Protein AF-A0A972XCY0-F1 (afdb_monomer)

Structure (mmCIF, N/CA/C/O backbone):
data_AF-A0A972XCY0-F1
#
_entry.id   AF-A0A972XCY0-F1
#
loop_
_atom_site.group_PDB
_atom_site.id
_atom_site.type_symbol
_atom_site.label_atom_id
_atom_site.labe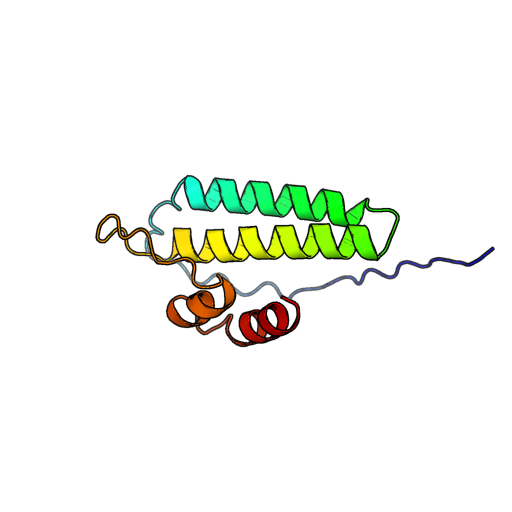l_alt_id
_atom_site.label_comp_id
_atom_site.label_asym_id
_atom_site.label_entity_id
_atom_site.label_seq_id
_atom_site.pdbx_PDB_ins_code
_atom_site.Cartn_x
_atom_site.Cartn_y
_atom_site.Cartn_z
_atom_site.occupancy
_atom_site.B_iso_or_equiv
_atom_site.auth_seq_id
_atom_site.auth_comp_id
_atom_site.auth_asym_id
_atom_site.auth_atom_id
_atom_site.pdbx_PDB_model_num
ATOM 1 N N . MET A 1 1 ? 18.648 -8.225 -31.718 1.00 44.84 1 MET A N 1
ATOM 2 C CA . MET A 1 1 ? 17.794 -7.045 -31.476 1.00 44.84 1 MET A CA 1
ATOM 3 C C . MET A 1 1 ? 16.447 -7.553 -31.000 1.00 44.84 1 MET A C 1
ATOM 5 O O . MET A 1 1 ? 15.656 -8.013 -31.808 1.00 44.84 1 MET A O 1
ATOM 9 N N . ILE A 1 2 ? 16.270 -7.629 -29.683 1.00 47.31 2 ILE A N 1
ATOM 10 C CA . ILE A 1 2 ? 15.118 -8.276 -29.050 1.00 47.31 2 ILE A CA 1
ATOM 11 C C . ILE A 1 2 ? 14.055 -7.196 -28.855 1.00 47.31 2 ILE A C 1
ATOM 13 O O . ILE A 1 2 ? 14.251 -6.253 -28.093 1.00 47.31 2 ILE A O 1
ATOM 17 N N . THR A 1 3 ? 12.965 -7.306 -29.602 1.00 55.72 3 THR A N 1
ATOM 18 C CA . THR A 1 3 ? 11.770 -6.467 -29.504 1.00 55.72 3 THR A CA 1
ATOM 19 C C . THR A 1 3 ? 11.134 -6.613 -28.123 1.00 55.72 3 THR A C 1
ATOM 21 O O . THR A 1 3 ? 10.386 -7.556 -27.874 1.00 55.72 3 THR A O 1
ATOM 24 N N . LEU A 1 4 ? 11.406 -5.671 -27.218 1.00 56.69 4 LEU A N 1
ATOM 25 C CA . LEU A 1 4 ? 10.605 -5.469 -26.011 1.00 56.69 4 LEU A CA 1
ATOM 26 C C . LEU A 1 4 ? 9.379 -4.632 -26.378 1.00 56.69 4 LEU A C 1
ATOM 28 O O . LEU A 1 4 ? 9.290 -3.439 -26.094 1.00 56.69 4 LEU A O 1
ATOM 32 N N . THR A 1 5 ? 8.415 -5.293 -27.012 1.00 55.00 5 THR A N 1
ATOM 33 C CA . THR A 1 5 ? 7.014 -4.873 -27.004 1.00 55.00 5 THR A CA 1
ATOM 34 C C . THR A 1 5 ? 6.535 -4.995 -25.560 1.00 55.00 5 THR A C 1
ATOM 36 O O . THR A 1 5 ? 6.001 -6.022 -25.149 1.00 55.00 5 THR A O 1
ATOM 39 N N . SER A 1 6 ? 6.810 -3.977 -24.743 1.00 50.72 6 SER A N 1
ATOM 40 C CA . SER A 1 6 ? 6.291 -3.902 -23.381 1.00 50.72 6 SER A CA 1
ATOM 41 C C . SER A 1 6 ? 4.815 -3.527 -23.454 1.00 50.72 6 SER A C 1
ATOM 43 O O . SER A 1 6 ? 4.425 -2.378 -23.263 1.00 50.72 6 SER A O 1
ATOM 45 N N . THR A 1 7 ? 4.004 -4.537 -23.760 1.00 57.81 7 THR A N 1
ATOM 46 C CA . THR A 1 7 ? 2.563 -4.602 -23.541 1.00 57.81 7 THR A CA 1
ATOM 47 C C . THR A 1 7 ? 2.295 -4.435 -22.047 1.00 57.81 7 THR A C 1
ATOM 49 O O . THR A 1 7 ? 2.136 -5.403 -21.313 1.00 57.81 7 THR A O 1
ATOM 52 N N . VAL A 1 8 ? 2.269 -3.195 -21.572 1.00 60.97 8 VAL A N 1
ATOM 53 C CA . VAL A 1 8 ? 1.537 -2.853 -20.350 1.00 60.97 8 VAL A CA 1
ATOM 54 C C . VAL A 1 8 ? 0.219 -2.288 -20.850 1.00 60.97 8 VAL A C 1
ATOM 56 O O . VAL A 1 8 ? 0.060 -1.096 -21.076 1.00 60.97 8 VAL A O 1
ATOM 59 N N . ALA A 1 9 ? -0.639 -3.179 -21.340 1.00 49.12 9 ALA A N 1
ATOM 60 C CA . ALA A 1 9 ? -1.773 -3.601 -20.534 1.00 49.12 9 ALA A CA 1
ATOM 61 C C . ALA A 1 9 ? -2.522 -2.364 -20.035 1.00 49.12 9 ALA A C 1
ATOM 63 O O . ALA A 1 9 ? -2.413 -1.942 -18.887 1.00 49.12 9 ALA A O 1
ATOM 64 N N . THR A 1 10 ? -3.263 -1.781 -20.973 1.00 48.31 10 THR A N 1
ATOM 65 C CA . THR A 1 10 ? -4.561 -1.156 -20.772 1.00 48.31 10 THR A CA 1
ATOM 66 C C . THR A 1 10 ? -5.326 -1.892 -19.676 1.00 48.31 10 THR A C 1
ATOM 68 O O . THR A 1 10 ? -6.112 -2.800 -19.940 1.00 48.31 10 THR A O 1
ATOM 71 N N . VAL A 1 11 ? -5.105 -1.511 -18.422 1.00 57.00 11 VAL A N 1
ATOM 72 C CA . VAL A 1 11 ? -6.039 -1.846 -17.359 1.00 57.00 11 VAL A CA 1
ATOM 73 C C . VAL A 1 11 ? -7.207 -0.891 -17.547 1.00 57.00 11 VAL A C 1
ATOM 75 O O . VAL A 1 11 ? -7.253 0.205 -16.992 1.00 57.00 11 VAL A O 1
ATOM 78 N N . CYS A 1 12 ? -8.147 -1.304 -18.394 1.00 43.19 12 CYS A N 1
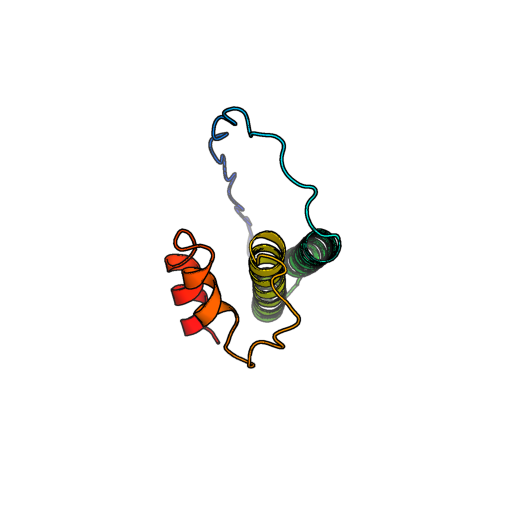ATOM 79 C CA . CYS A 1 12 ? -9.481 -0.734 -18.435 1.00 43.19 12 CYS A CA 1
ATOM 80 C C . CYS A 1 12 ? -10.201 -1.191 -17.158 1.00 43.19 12 CYS A C 1
ATOM 82 O O . CYS A 1 12 ? -11.006 -2.117 -17.174 1.00 43.19 12 CYS A O 1
ATOM 84 N N . LEU A 1 13 ? -9.833 -0.603 -16.017 1.00 49.59 13 LEU A N 1
ATOM 85 C CA . LEU A 1 13 ? -10.527 -0.825 -14.754 1.00 49.59 13 LEU A CA 1
ATOM 86 C C . LEU A 1 13 ? -11.927 -0.205 -14.888 1.00 49.59 13 LEU A C 1
ATOM 88 O O . LEU A 1 13 ? -12.028 0.995 -15.166 1.00 49.59 13 LEU A O 1
ATOM 92 N N . PRO A 1 14 ? -13.011 -0.982 -14.717 1.00 37.69 14 PRO A N 1
ATOM 93 C CA . PRO A 1 14 ? -14.358 -0.438 -14.739 1.00 37.69 14 PRO A CA 1
ATOM 94 C C . PRO A 1 14 ? -14.488 0.612 -13.633 1.00 37.69 14 PRO A C 1
ATOM 96 O O . PRO A 1 14 ? -14.141 0.374 -12.474 1.00 37.69 14 PRO A O 1
ATOM 99 N N . ARG A 1 15 ? -14.966 1.803 -14.007 1.00 54.22 15 ARG A N 1
ATOM 100 C CA . ARG A 1 15 ? -15.259 2.902 -13.085 1.00 54.22 15 ARG A CA 1
ATOM 101 C C . ARG A 1 15 ? -16.345 2.434 -12.112 1.00 54.22 15 ARG A C 1
ATOM 103 O O . ARG A 1 15 ? -17.527 2.515 -12.427 1.00 54.22 15 ARG A O 1
ATOM 110 N N . ALA A 1 16 ? -15.945 1.951 -10.937 1.00 43.44 16 ALA A N 1
ATOM 111 C CA . ALA A 1 16 ? -16.877 1.656 -9.860 1.00 43.44 16 ALA A CA 1
ATOM 112 C C . ALA A 1 16 ? -17.658 2.936 -9.518 1.00 43.44 16 ALA A C 1
ATOM 114 O O . ALA A 1 16 ? -17.068 3.990 -9.255 1.00 43.44 16 ALA A O 1
ATOM 115 N N . ALA A 1 17 ? -18.985 2.843 -9.592 1.00 42.09 17 ALA A N 1
ATOM 116 C CA . ALA A 1 17 ? -19.906 3.923 -9.287 1.00 42.09 17 ALA A CA 1
ATOM 117 C C . ALA A 1 17 ? -19.665 4.423 -7.856 1.00 42.09 17 ALA A C 1
ATOM 119 O O . ALA A 1 17 ? -19.762 3.672 -6.887 1.00 42.09 17 ALA A O 1
ATOM 120 N N . SER A 1 18 ? -19.321 5.702 -7.722 1.00 52.12 18 SER A N 1
ATOM 121 C CA . SER A 1 18 ? -19.168 6.357 -6.429 1.00 52.12 18 SER A CA 1
ATOM 122 C C . SER A 1 18 ? -20.547 6.725 -5.885 1.00 52.12 18 SER A C 1
ATOM 124 O O . SER A 1 18 ? -21.031 7.833 -6.117 1.00 52.12 18 SER A O 1
ATOM 126 N N . THR A 1 19 ? -21.200 5.800 -5.187 1.00 51.47 19 THR A N 1
ATOM 127 C CA . THR A 1 19 ? -22.405 6.107 -4.408 1.00 51.47 19 THR A CA 1
ATOM 128 C C . THR A 1 19 ? -22.017 7.007 -3.230 1.00 51.47 19 THR A C 1
ATOM 130 O O . THR A 1 19 ? -20.974 6.808 -2.603 1.00 51.47 19 THR A O 1
ATOM 133 N N . GLY A 1 20 ? -22.818 8.051 -2.996 1.00 48.75 20 GLY A N 1
ATOM 134 C CA . GLY A 1 20 ? -22.514 9.192 -2.129 1.00 48.75 20 GLY A CA 1
ATOM 135 C C . GLY A 1 20 ? -21.945 8.818 -0.760 1.00 48.75 20 GLY A C 1
ATOM 136 O O . GLY A 1 20 ? -22.536 8.049 -0.008 1.00 48.75 20 GLY A O 1
ATOM 137 N N . SER A 1 21 ? -20.781 9.386 -0.440 1.00 57.59 21 SER A N 1
ATOM 138 C CA . SER A 1 21 ? -20.121 9.193 0.850 1.00 57.59 21 SER A CA 1
ATOM 139 C C . SER A 1 21 ? -20.754 10.128 1.890 1.00 57.59 21 SER A C 1
ATOM 141 O O . SER A 1 21 ? -20.772 11.338 1.641 1.00 57.59 21 SER A O 1
ATOM 143 N N . PRO A 1 22 ? -21.199 9.640 3.067 1.00 48.56 22 PRO A N 1
ATOM 144 C CA . PRO A 1 22 ? -21.431 10.518 4.212 1.00 48.56 22 PRO A CA 1
ATOM 145 C C . PRO A 1 22 ? -20.124 11.266 4.508 1.00 48.56 22 PRO A C 1
ATOM 147 O O . PRO A 1 22 ? -19.046 10.705 4.281 1.00 48.56 22 PRO A O 1
ATOM 150 N N . ALA A 1 23 ? -20.230 12.541 4.906 1.00 53.34 23 ALA A N 1
ATOM 151 C CA . ALA A 1 23 ? -19.137 13.514 4.991 1.00 53.34 23 ALA A CA 1
ATOM 152 C C . ALA A 1 23 ? -17.813 12.865 5.423 1.00 53.34 23 ALA A C 1
ATOM 154 O O . ALA A 1 23 ? -17.612 12.498 6.580 1.00 53.34 23 ALA A O 1
ATOM 155 N N . ARG A 1 24 ? -16.934 12.649 4.440 1.00 59.03 24 ARG A N 1
ATOM 156 C CA . ARG A 1 24 ? -15.691 11.904 4.617 1.00 59.03 24 ARG A CA 1
ATOM 157 C C . ARG A 1 24 ? -14.805 12.739 5.531 1.00 59.03 24 ARG A C 1
ATOM 159 O O . ARG A 1 24 ? -14.391 13.828 5.136 1.00 59.03 24 ARG A O 1
ATOM 166 N N . ALA A 1 25 ? -14.546 12.258 6.746 1.00 64.62 25 ALA A N 1
ATOM 167 C CA . ALA A 1 25 ? -13.578 12.903 7.622 1.00 64.62 25 ALA A CA 1
ATOM 168 C C . ALA A 1 25 ? -12.269 13.122 6.833 1.00 64.62 25 ALA A C 1
ATOM 170 O O . ALA A 1 25 ? -11.870 12.225 6.076 1.00 64.62 25 ALA A O 1
ATOM 171 N N . PRO A 1 26 ? -11.622 14.299 6.943 1.00 72.06 26 PRO A N 1
ATOM 172 C CA . PRO A 1 26 ? -10.408 14.581 6.193 1.00 72.06 26 PRO A CA 1
ATOM 173 C C . PRO A 1 26 ? -9.369 13.483 6.422 1.00 72.06 26 PRO A C 1
ATOM 175 O O . PRO A 1 26 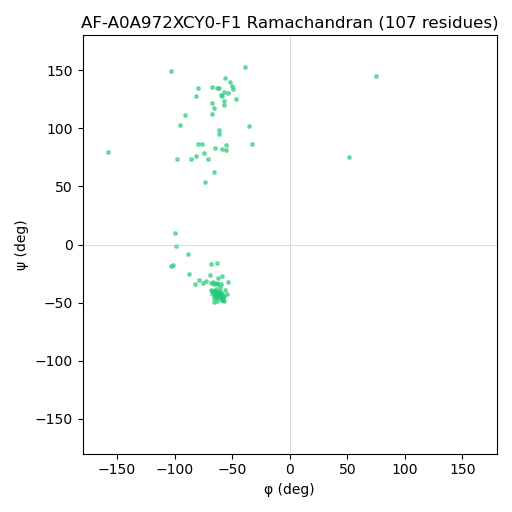? -9.079 13.127 7.564 1.00 72.06 26 PRO A O 1
ATOM 178 N N . LEU A 1 27 ? -8.799 12.949 5.337 1.00 76.50 27 LEU A N 1
ATOM 179 C CA . LEU A 1 27 ? -7.729 11.961 5.444 1.00 76.50 27 LEU A CA 1
ATOM 180 C C . LEU A 1 27 ? -6.563 12.551 6.257 1.00 76.50 27 LEU A C 1
ATOM 182 O O . LEU A 1 27 ? -6.104 13.658 5.929 1.00 76.50 27 LEU A O 1
ATOM 186 N N . PRO A 1 28 ? -6.044 11.819 7.263 1.00 83.50 28 PRO A N 1
ATOM 187 C CA . PRO A 1 28 ? -4.889 12.255 8.036 1.00 83.50 28 PRO A CA 1
ATOM 188 C C . PRO A 1 28 ? -3.723 12.646 7.123 1.00 83.50 28 PRO A C 1
ATOM 190 O O . PRO A 1 28 ? -3.462 11.974 6.122 1.00 83.50 28 PRO A O 1
ATOM 193 N N . ALA A 1 29 ? -3.002 13.719 7.464 1.00 86.31 29 ALA A N 1
ATOM 194 C CA . ALA A 1 29 ? -1.865 14.194 6.667 1.00 86.31 29 ALA A CA 1
ATOM 195 C C . ALA A 1 29 ? -0.827 13.084 6.430 1.00 86.31 29 ALA A C 1
ATOM 197 O O . ALA A 1 29 ? -0.443 12.844 5.291 1.00 86.31 29 ALA A O 1
ATOM 198 N N . ALA A 1 30 ? -0.522 12.300 7.470 1.00 85.94 30 ALA A N 1
ATOM 199 C CA . ALA A 1 30 ? 0.377 11.153 7.377 1.00 85.94 30 ALA A CA 1
ATOM 200 C C . ALA A 1 30 ? -0.060 10.116 6.323 1.00 85.94 30 ALA A C 1
ATOM 202 O O . ALA A 1 30 ? 0.777 9.587 5.596 1.00 85.94 30 ALA A O 1
ATOM 203 N N . ALA A 1 31 ? -1.365 9.844 6.190 1.00 88.81 31 ALA A N 1
ATOM 204 C CA . ALA A 1 31 ? -1.867 8.928 5.165 1.00 88.81 31 ALA A CA 1
ATOM 205 C C . ALA A 1 31 ? -1.652 9.502 3.754 1.00 88.81 31 ALA A C 1
ATOM 207 O O . ALA A 1 31 ? -1.240 8.780 2.847 1.00 88.81 31 ALA A O 1
ATOM 208 N N . ARG A 1 32 ? -1.869 10.812 3.572 1.00 91.44 32 ARG A N 1
ATOM 209 C CA . ARG A 1 32 ? -1.617 11.499 2.295 1.00 91.44 32 ARG A CA 1
ATOM 210 C C . ARG A 1 32 ? -0.133 11.484 1.924 1.00 91.44 32 ARG A C 1
ATOM 212 O O . ARG A 1 32 ? 0.195 11.189 0.775 1.00 91.44 32 ARG A O 1
ATOM 219 N N . ASP A 1 33 ? 0.749 11.719 2.888 1.00 92.56 33 ASP A N 1
ATOM 220 C CA . ASP A 1 33 ? 2.200 11.711 2.675 1.00 92.56 33 ASP A CA 1
ATOM 221 C C . ASP A 1 33 ? 2.712 10.316 2.301 1.00 92.56 33 ASP A C 1
ATOM 223 O O . ASP A 1 33 ? 3.538 10.171 1.394 1.00 92.56 33 ASP A O 1
ATOM 227 N N . LEU A 1 34 ? 2.175 9.272 2.941 1.00 92.44 34 LEU A N 1
ATOM 228 C CA . LEU A 1 34 ? 2.484 7.880 2.616 1.00 92.44 34 LEU A CA 1
ATOM 229 C C . LEU A 1 34 ? 2.036 7.514 1.195 1.00 92.44 34 LEU A C 1
ATOM 231 O O . LEU A 1 34 ? 2.814 6.903 0.463 1.00 92.44 34 LEU A O 1
ATOM 235 N N . VAL A 1 35 ? 0.847 7.948 0.760 1.00 94.44 35 VAL A N 1
ATOM 236 C CA . VAL A 1 35 ? 0.393 7.759 -0.631 1.00 94.44 35 VAL A CA 1
ATOM 237 C C . VAL A 1 35 ? 1.290 8.511 -1.614 1.00 94.44 35 VAL A C 1
ATOM 239 O O . VAL A 1 35 ? 1.683 7.950 -2.636 1.00 94.44 35 VAL A O 1
ATOM 242 N N . ALA A 1 36 ? 1.659 9.759 -1.319 1.00 95.69 36 ALA A N 1
ATOM 243 C CA . ALA A 1 36 ? 2.569 10.523 -2.170 1.00 95.69 36 ALA A CA 1
ATOM 244 C C . ALA A 1 36 ? 3.942 9.836 -2.287 1.00 95.69 36 ALA A C 1
ATOM 246 O O . ALA A 1 36 ? 4.513 9.759 -3.374 1.00 95.69 36 ALA A O 1
ATOM 247 N N . SER A 1 37 ? 4.444 9.282 -1.182 1.00 94.19 37 SER A N 1
ATOM 248 C CA . SER A 1 37 ? 5.682 8.503 -1.145 1.00 94.19 37 SER A CA 1
ATOM 249 C C . SER A 1 37 ? 5.574 7.207 -1.953 1.00 94.19 37 SER A C 1
ATOM 251 O O . SER A 1 37 ? 6.467 6.915 -2.742 1.00 94.19 37 SER A O 1
ATOM 253 N N . ALA A 1 38 ? 4.463 6.471 -1.834 1.00 95.06 38 ALA A N 1
ATOM 254 C CA . ALA A 1 38 ? 4.211 5.260 -2.617 1.00 95.06 38 ALA A CA 1
ATOM 255 C C . ALA A 1 38 ? 4.202 5.550 -4.124 1.00 95.06 38 ALA A C 1
ATOM 257 O O . ALA A 1 38 ? 4.813 4.820 -4.900 1.00 95.06 38 ALA A O 1
ATOM 258 N N . ARG A 1 39 ? 3.566 6.654 -4.540 1.00 95.88 39 ARG A N 1
ATOM 259 C CA . ARG A 1 39 ? 3.531 7.079 -5.948 1.00 95.88 39 ARG A CA 1
ATOM 260 C C . ARG A 1 39 ? 4.923 7.375 -6.491 1.00 95.88 39 ARG A C 1
ATOM 262 O O . ARG A 1 39 ? 5.224 6.930 -7.589 1.00 95.88 39 ARG A O 1
ATOM 269 N N . ARG A 1 40 ? 5.776 8.062 -5.722 1.00 95.94 40 ARG A N 1
ATOM 270 C CA . ARG A 1 40 ? 7.176 8.291 -6.119 1.00 95.94 40 ARG A CA 1
ATOM 271 C C . ARG A 1 40 ? 7.915 6.972 -6.323 1.00 95.94 40 ARG A C 1
ATOM 273 O O . ARG A 1 40 ? 8.524 6.780 -7.362 1.00 95.94 40 ARG A O 1
ATOM 280 N N . SER A 1 41 ? 7.792 6.034 -5.388 1.00 93.38 41 SER A N 1
ATOM 281 C CA . SER A 1 41 ? 8.432 4.718 -5.502 1.00 93.38 41 SER A CA 1
ATOM 282 C C . SER A 1 41 ? 7.928 3.892 -6.692 1.00 93.38 41 SER A C 1
ATOM 284 O O . SER A 1 41 ? 8.712 3.175 -7.303 1.00 93.38 41 SER A O 1
ATOM 286 N N . LEU A 1 42 ? 6.651 4.019 -7.070 1.00 94.69 42 LEU A N 1
ATOM 287 C CA . LEU A 1 42 ? 6.141 3.420 -8.309 1.00 94.69 42 LEU A CA 1
ATOM 288 C C . LEU A 1 42 ? 6.738 4.075 -9.555 1.00 94.69 42 L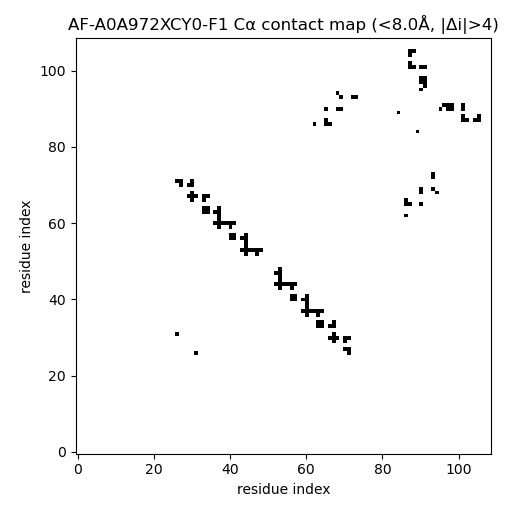EU A C 1
ATOM 290 O O . LEU A 1 42 ? 7.066 3.364 -10.498 1.00 94.69 42 LEU A O 1
ATOM 294 N N . THR A 1 43 ? 6.909 5.399 -9.564 1.00 96.81 43 THR A N 1
ATOM 295 C CA . THR A 1 43 ? 7.604 6.085 -10.662 1.00 96.81 43 THR A CA 1
ATOM 296 C C . THR A 1 43 ? 9.031 5.557 -10.814 1.00 96.81 43 THR A C 1
ATOM 298 O O . THR A 1 43 ? 9.421 5.216 -11.927 1.00 96.81 43 THR A O 1
ATOM 301 N N . GLU A 1 44 ? 9.763 5.393 -9.705 1.00 92.56 44 GLU A N 1
ATOM 302 C CA . GLU A 1 44 ? 11.101 4.781 -9.715 1.00 92.56 44 GLU A CA 1
ATOM 303 C C . GLU A 1 44 ? 11.071 3.347 -10.267 1.00 92.56 44 GLU A C 1
ATOM 305 O O . GLU A 1 44 ? 11.901 2.971 -11.090 1.00 92.56 44 GLU A O 1
ATOM 310 N N . ALA A 1 45 ? 10.075 2.544 -9.879 1.00 94.94 45 ALA A N 1
ATOM 311 C CA . ALA A 1 45 ? 9.922 1.185 -10.394 1.00 94.94 45 ALA A CA 1
ATOM 312 C C . ALA A 1 45 ? 9.694 1.161 -11.917 1.00 94.94 45 ALA A C 1
ATOM 314 O O . ALA A 1 45 ? 10.255 0.319 -12.616 1.00 94.94 45 ALA A O 1
ATOM 315 N N . VAL A 1 46 ? 8.888 2.087 -12.446 1.00 96.25 46 VAL A N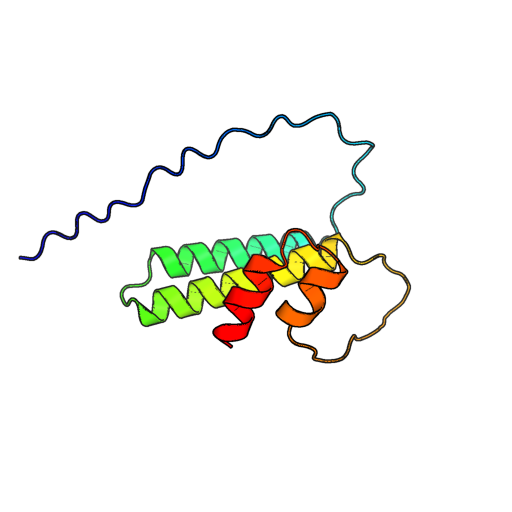 1
ATOM 316 C CA . VAL A 1 46 ? 8.584 2.172 -13.884 1.00 96.25 46 VAL A CA 1
ATOM 317 C C . VAL A 1 46 ? 9.832 2.490 -14.709 1.00 96.25 46 VAL A C 1
ATOM 319 O O . VAL A 1 46 ? 9.991 1.924 -15.791 1.00 96.25 46 VAL A O 1
ATOM 322 N N . ILE A 1 47 ? 10.723 3.347 -14.202 1.00 96.38 47 ILE A N 1
ATOM 323 C CA . ILE A 1 47 ? 11.958 3.738 -14.902 1.00 96.38 47 ILE A CA 1
ATOM 324 C C . ILE A 1 47 ? 13.148 2.807 -14.616 1.00 96.38 47 ILE A C 1
ATOM 326 O O . ILE A 1 47 ? 14.188 2.931 -15.262 1.00 96.38 47 ILE A O 1
ATOM 330 N N . ALA A 1 48 ? 13.014 1.869 -13.672 1.00 96.50 48 ALA A N 1
ATOM 331 C CA . ALA A 1 48 ? 14.075 0.934 -13.317 1.00 96.50 48 ALA A CA 1
ATOM 332 C C . ALA A 1 48 ? 14.481 0.045 -14.505 1.00 96.50 48 ALA A C 1
ATOM 334 O O . ALA A 1 48 ? 13.635 -0.518 -15.219 1.00 96.50 48 ALA A O 1
ATOM 335 N N . SER A 1 49 ? 15.797 -0.097 -14.681 1.00 94.75 49 SER A N 1
ATOM 336 C CA . SER A 1 49 ? 16.406 -0.785 -15.824 1.00 94.75 49 SER A CA 1
ATOM 337 C C . SER A 1 49 ? 16.439 -2.298 -15.642 1.00 94.75 49 SER A C 1
ATOM 339 O O . SER A 1 49 ? 16.278 -3.036 -16.613 1.00 94.75 49 SER A O 1
ATOM 341 N N . THR A 1 50 ? 16.610 -2.775 -14.405 1.00 95.81 50 THR A N 1
ATOM 342 C CA . THR A 1 50 ? 16.621 -4.211 -14.112 1.00 95.81 50 THR A CA 1
ATOM 343 C C . THR A 1 50 ? 15.303 -4.680 -13.477 1.00 95.81 50 THR A C 1
ATOM 345 O O . THR A 1 50 ? 14.659 -3.930 -12.734 1.00 95.81 50 THR A O 1
ATOM 348 N N . PRO A 1 51 ? 14.886 -5.941 -13.707 1.00 93.69 51 PRO A N 1
ATOM 349 C CA . PRO A 1 51 ? 13.708 -6.509 -13.048 1.00 93.69 51 PRO A CA 1
ATOM 350 C C . PRO A 1 51 ? 13.816 -6.533 -11.517 1.00 93.69 51 PRO A C 1
ATOM 352 O O . PRO A 1 51 ? 12.815 -6.340 -10.830 1.00 93.69 51 PRO A O 1
ATOM 355 N N . CYS A 1 52 ? 15.026 -6.736 -10.984 1.00 92.75 52 CYS A N 1
ATOM 356 C CA . CYS A 1 52 ? 15.278 -6.768 -9.543 1.00 92.75 52 CYS A CA 1
ATOM 357 C C . CYS A 1 52 ? 15.021 -5.396 -8.898 1.00 92.75 52 CYS A C 1
ATOM 359 O O . CYS A 1 52 ? 14.250 -5.296 -7.945 1.00 92.75 52 CYS A O 1
ATOM 361 N N . GLU A 1 53 ? 15.582 -4.325 -9.466 1.00 93.75 53 GLU A N 1
ATOM 362 C CA . GLU A 1 53 ? 15.356 -2.950 -8.994 1.00 93.75 53 GLU A CA 1
ATOM 363 C C . GLU A 1 53 ? 13.884 -2.549 -9.108 1.00 93.75 53 GLU A C 1
ATOM 365 O O . GLU A 1 53 ? 13.317 -1.976 -8.175 1.00 93.75 53 GLU A O 1
ATOM 370 N N . ARG A 1 54 ? 13.240 -2.906 -10.228 1.00 95.50 54 ARG A N 1
ATOM 371 C CA . ARG A 1 54 ? 11.808 -2.671 -10.445 1.00 95.50 54 ARG A CA 1
ATOM 372 C C . ARG A 1 54 ? 10.963 -3.332 -9.363 1.00 95.50 54 ARG A C 1
ATOM 374 O O . ARG A 1 54 ? 10.067 -2.691 -8.815 1.00 95.50 54 ARG A O 1
ATOM 381 N N . TYR A 1 55 ? 11.249 -4.593 -9.041 1.00 91.12 55 TYR A N 1
ATOM 382 C CA . TYR A 1 55 ? 10.538 -5.325 -7.998 1.00 91.12 55 TYR A CA 1
ATOM 383 C C . TYR A 1 55 ? 10.781 -4.722 -6.610 1.00 91.12 55 TYR A C 1
ATOM 385 O O . TYR A 1 55 ? 9.821 -4.480 -5.880 1.00 91.12 55 TYR A O 1
ATOM 393 N N . ALA A 1 56 ? 12.031 -4.403 -6.265 1.00 92.94 56 ALA A N 1
ATOM 394 C CA . ALA A 1 56 ? 12.368 -3.787 -4.983 1.00 92.94 56 ALA A CA 1
ATOM 395 C C . ALA A 1 56 ? 11.647 -2.440 -4.785 1.00 92.94 56 ALA A C 1
ATOM 397 O O . ALA A 1 56 ? 11.043 -2.200 -3.735 1.00 92.94 56 ALA A O 1
ATOM 398 N N . ALA A 1 57 ? 11.639 -1.581 -5.810 1.00 93.69 57 ALA A N 1
ATOM 399 C CA . ALA A 1 57 ? 10.940 -0.298 -5.782 1.00 93.69 57 ALA A CA 1
ATOM 400 C C . ALA A 1 57 ? 9.410 -0.464 -5.696 1.00 93.69 57 ALA A C 1
ATOM 402 O O . ALA A 1 57 ? 8.754 0.232 -4.915 1.00 93.69 57 ALA A O 1
ATOM 403 N N . ALA A 1 58 ? 8.840 -1.426 -6.431 1.00 94.19 58 ALA A N 1
ATOM 404 C CA . ALA A 1 58 ? 7.414 -1.743 -6.373 1.00 94.19 58 ALA A CA 1
ATOM 405 C C . ALA A 1 58 ? 6.994 -2.293 -4.998 1.00 94.19 58 ALA A C 1
ATOM 407 O O . ALA A 1 58 ? 5.982 -1.864 -4.444 1.00 94.19 58 ALA A O 1
ATOM 408 N N . HIS A 1 59 ? 7.793 -3.181 -4.403 1.00 89.69 59 HIS A N 1
ATOM 409 C CA . HIS A 1 59 ? 7.546 -3.723 -3.066 1.00 89.69 59 HIS A CA 1
ATOM 410 C C . HIS A 1 59 ? 7.576 -2.612 -2.004 1.00 89.69 59 HIS A C 1
ATOM 412 O O . HIS A 1 59 ? 6.692 -2.494 -1.154 1.00 89.69 59 HIS A O 1
ATOM 418 N N . LEU A 1 60 ? 8.557 -1.717 -2.104 1.00 92.12 60 LEU A N 1
ATOM 419 C CA . LEU A 1 60 ? 8.708 -0.556 -1.235 1.00 92.12 60 LEU A CA 1
ATOM 420 C C . LEU A 1 60 ? 7.534 0.439 -1.364 1.00 92.12 60 LEU A C 1
ATOM 422 O O . LEU A 1 60 ? 7.128 1.058 -0.368 1.00 92.12 60 LEU A O 1
ATOM 426 N N . ALA A 1 61 ? 6.964 0.574 -2.564 1.00 93.88 61 ALA A N 1
ATOM 427 C CA . ALA A 1 61 ? 5.733 1.323 -2.792 1.00 93.88 61 ALA A CA 1
ATOM 428 C C . ALA A 1 61 ? 4.514 0.648 -2.143 1.00 93.88 61 ALA A C 1
ATOM 430 O O . ALA A 1 61 ? 3.712 1.327 -1.496 1.00 93.88 61 ALA A O 1
ATOM 431 N N . ALA A 1 62 ? 4.402 -0.679 -2.258 1.00 92.75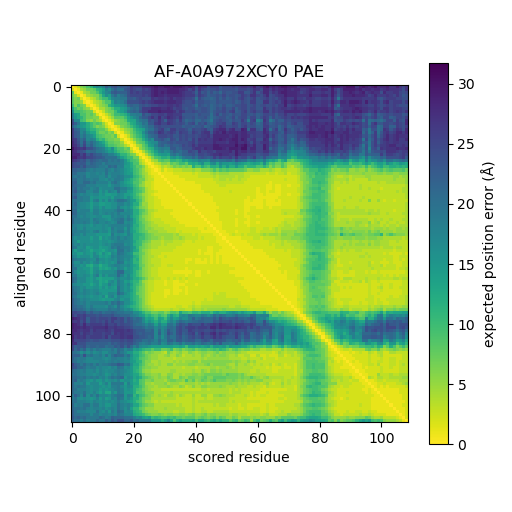 62 ALA A N 1
ATOM 432 C CA . ALA A 1 62 ? 3.324 -1.460 -1.657 1.00 92.75 62 ALA A CA 1
ATOM 433 C C . ALA A 1 62 ? 3.315 -1.333 -0.122 1.00 92.75 62 ALA A C 1
ATOM 435 O O . ALA A 1 62 ? 2.260 -1.088 0.464 1.00 92.75 62 ALA A O 1
ATOM 436 N N . LEU A 1 63 ? 4.487 -1.366 0.528 1.00 91.88 63 LEU A N 1
ATOM 437 C CA . LEU A 1 63 ? 4.619 -1.139 1.976 1.00 91.88 63 LEU A CA 1
ATOM 438 C C . LEU A 1 63 ? 4.081 0.233 2.410 1.00 91.88 63 LEU A C 1
ATOM 440 O O . LEU A 1 63 ? 3.382 0.351 3.418 1.00 91.88 63 LEU A O 1
ATOM 444 N N . ARG A 1 64 ? 4.377 1.285 1.637 1.00 92.00 64 ARG A N 1
ATOM 445 C CA . ARG A 1 64 ? 3.882 2.647 1.908 1.00 92.00 64 ARG A CA 1
ATOM 446 C C . ARG A 1 64 ? 2.377 2.752 1.705 1.00 92.00 64 ARG A C 1
ATOM 448 O O . ARG A 1 64 ? 1.708 3.406 2.501 1.00 92.00 64 ARG A O 1
ATOM 455 N N . ALA A 1 65 ? 1.844 2.098 0.676 1.00 92.62 65 ALA A N 1
ATOM 456 C CA . ALA A 1 65 ? 0.408 2.048 0.427 1.00 92.62 65 ALA A CA 1
ATOM 457 C C . ALA A 1 65 ? -0.334 1.314 1.558 1.00 92.62 65 ALA A C 1
ATOM 459 O O . ALA A 1 65 ? -1.317 1.838 2.080 1.00 92.62 65 ALA A O 1
ATOM 460 N N . ALA A 1 66 ? 0.175 0.165 2.012 1.00 90.62 66 ALA A N 1
ATOM 461 C CA . ALA A 1 66 ? -0.382 -0.562 3.153 1.00 90.62 66 ALA A CA 1
ATOM 462 C C . ALA A 1 66 ? -0.34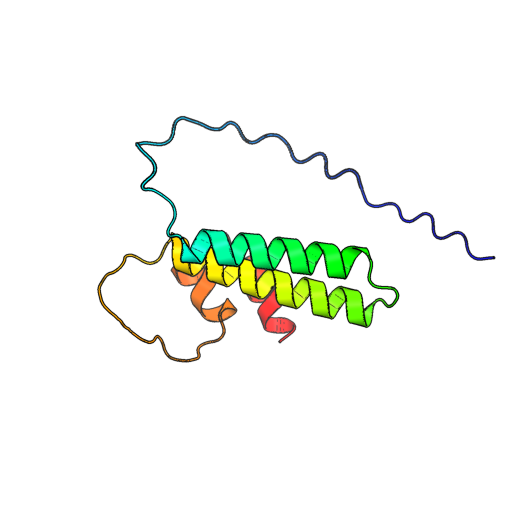4 0.288 4.436 1.00 90.62 66 ALA A C 1
ATOM 464 O O . ALA A 1 66 ? -1.354 0.413 5.130 1.00 90.62 66 ALA A O 1
ATOM 465 N N . ALA A 1 67 ? 0.778 0.963 4.711 1.00 89.94 67 ALA A N 1
ATOM 466 C CA . ALA A 1 67 ? 0.889 1.892 5.836 1.00 89.94 67 ALA A CA 1
ATOM 467 C C . ALA A 1 67 ? -0.106 3.064 5.737 1.00 89.94 67 ALA A C 1
ATOM 469 O O . ALA A 1 67 ? -0.661 3.482 6.753 1.00 89.94 67 ALA A O 1
ATOM 470 N N . ALA A 1 68 ? -0.378 3.575 4.530 1.00 91.00 68 ALA A N 1
ATOM 471 C CA . ALA A 1 68 ? -1.382 4.614 4.320 1.00 91.00 68 ALA A CA 1
ATOM 472 C C . ALA A 1 68 ? -2.799 4.125 4.653 1.00 91.00 68 ALA A C 1
ATOM 474 O O . ALA A 1 68 ? -3.563 4.866 5.271 1.00 91.00 68 ALA A O 1
ATOM 475 N N . VAL A 1 69 ? -3.144 2.879 4.298 1.00 89.50 69 VAL A N 1
ATOM 476 C CA . VAL A 1 69 ? -4.431 2.262 4.671 1.00 89.50 69 VAL A CA 1
ATOM 477 C C . VAL A 1 69 ? -4.548 2.145 6.187 1.00 89.50 69 VAL A C 1
ATOM 479 O O . VAL A 1 69 ? -5.569 2.547 6.748 1.00 89.50 69 VAL A O 1
ATOM 482 N N . LEU A 1 70 ? -3.494 1.671 6.863 1.00 87.25 70 LEU A N 1
ATOM 483 C CA . LEU A 1 70 ? -3.465 1.613 8.326 1.00 87.25 70 LEU A CA 1
ATOM 484 C C . LEU A 1 70 ? -3.656 3.010 8.940 1.00 87.25 70 LEU A C 1
ATOM 486 O O . LEU A 1 70 ? -4.457 3.176 9.856 1.00 87.25 70 LEU A O 1
ATOM 490 N N . ALA A 1 71 ? -2.962 4.027 8.424 1.00 87.69 71 ALA A N 1
ATOM 491 C CA . ALA A 1 71 ? -3.071 5.404 8.906 1.00 87.69 71 ALA A CA 1
ATOM 492 C C . ALA A 1 71 ? -4.451 6.031 8.641 1.00 87.69 71 ALA A C 1
ATOM 494 O O . ALA A 1 71 ? -4.909 6.845 9.435 1.00 87.69 71 ALA A O 1
ATOM 495 N N . ALA A 1 72 ? -5.122 5.660 7.548 1.00 87.38 72 ALA A N 1
ATOM 496 C CA . ALA A 1 72 ? -6.446 6.172 7.202 1.00 87.38 72 ALA A CA 1
ATOM 497 C C . ALA A 1 72 ? -7.583 5.507 7.994 1.00 87.38 72 ALA A C 1
ATOM 499 O O . ALA A 1 72 ? -8.612 6.141 8.219 1.00 87.38 72 ALA A O 1
ATOM 500 N N . ARG A 1 73 ? -7.421 4.234 8.382 1.00 82.44 73 ARG A N 1
ATOM 501 C CA . ARG A 1 73 ? -8.467 3.439 9.052 1.00 82.44 73 ARG A CA 1
ATOM 502 C C . ARG A 1 73 ? -8.262 3.270 10.551 1.00 82.44 73 ARG A C 1
ATOM 504 O O . ARG A 1 73 ? -9.212 2.930 11.250 1.00 82.44 73 ARG A O 1
ATOM 511 N N . SER A 1 74 ? -7.050 3.487 11.060 1.00 72.75 74 SER A N 1
ATOM 512 C CA . SER A 1 74 ? -6.820 3.457 12.503 1.00 72.75 74 SER A CA 1
ATOM 513 C C . SER A 1 74 ? -7.570 4.610 13.163 1.00 72.75 74 SER A C 1
ATOM 515 O O . SER A 1 74 ? -7.318 5.782 12.888 1.00 72.75 74 SER A O 1
ATOM 517 N N . GLN A 1 75 ? -8.518 4.281 14.042 1.00 60.94 75 GLN A N 1
ATOM 518 C CA . GLN A 1 75 ? -9.090 5.289 14.923 1.00 60.94 75 GLN A CA 1
ATOM 519 C C . GLN A 1 75 ? -7.970 5.813 15.835 1.00 60.94 75 GLN A C 1
ATOM 521 O O . GLN A 1 75 ? -7.205 5.006 16.373 1.00 60.94 75 GLN A O 1
ATOM 526 N N . PRO A 1 76 ? -7.844 7.137 16.029 1.00 56.41 76 PRO A N 1
ATOM 527 C CA . PRO A 1 76 ? -6.835 7.734 16.897 1.00 56.41 76 PRO A CA 1
ATOM 528 C C . PRO A 1 76 ? -7.171 7.514 18.384 1.00 56.41 76 PRO A C 1
ATOM 530 O O . PRO A 1 76 ? -7.234 8.450 19.173 1.00 56.41 76 PRO A O 1
ATOM 533 N N . THR A 1 77 ? -7.387 6.270 18.806 1.00 50.41 77 THR A N 1
ATOM 534 C CA . THR A 1 77 ? -7.549 5.899 20.213 1.00 50.41 77 THR A CA 1
ATOM 535 C C . THR A 1 77 ? -6.167 5.664 20.820 1.00 50.41 77 THR A C 1
ATOM 537 O O . THR A 1 77 ? -5.745 4.532 21.043 1.00 50.41 77 THR A O 1
ATOM 540 N N . GLY A 1 78 ? -5.441 6.759 21.054 1.00 46.03 78 GLY A N 1
ATOM 541 C CA . GLY A 1 78 ? -4.223 6.777 21.862 1.00 46.03 78 GLY A CA 1
ATOM 542 C C . GLY A 1 78 ? -2.975 6.187 21.197 1.00 46.03 78 GLY A C 1
ATOM 543 O O . GLY A 1 78 ? -3.007 5.214 20.450 1.00 46.03 78 GLY A O 1
ATOM 544 N N . LYS A 1 79 ? -1.827 6.796 21.504 1.00 51.09 79 LYS A N 1
ATOM 545 C CA . LYS A 1 79 ? -0.475 6.381 21.108 1.00 51.09 79 LYS A CA 1
ATOM 546 C C . LYS A 1 79 ? -0.173 4.933 21.535 1.00 51.09 79 LYS A C 1
ATOM 548 O O . LYS A 1 79 ? 0.527 4.710 22.518 1.00 51.09 79 LYS A O 1
ATOM 553 N N . ARG A 1 80 ? -0.618 3.925 20.788 1.00 51.91 80 ARG A N 1
ATOM 554 C CA . ARG A 1 80 ? 0.005 2.599 20.837 1.00 51.91 80 ARG A CA 1
ATOM 555 C C . ARG A 1 80 ? 1.015 2.542 19.707 1.00 51.91 80 ARG A C 1
ATOM 557 O O . ARG A 1 80 ? 0.655 2.367 18.547 1.00 51.91 80 ARG A O 1
ATOM 564 N N . ARG A 1 81 ? 2.294 2.687 20.067 1.00 52.78 81 ARG A N 1
ATOM 565 C CA . ARG A 1 81 ? 3.421 2.151 19.293 1.00 52.78 81 ARG A CA 1
ATOM 566 C C . ARG A 1 81 ? 3.143 0.648 19.153 1.00 52.78 81 ARG A C 1
ATOM 568 O O . ARG A 1 81 ? 3.487 -0.140 20.029 1.00 52.78 81 ARG A O 1
ATOM 575 N N . ARG A 1 82 ? 2.362 0.278 18.133 1.00 54.62 82 ARG A N 1
ATOM 576 C CA . ARG A 1 82 ? 2.029 -1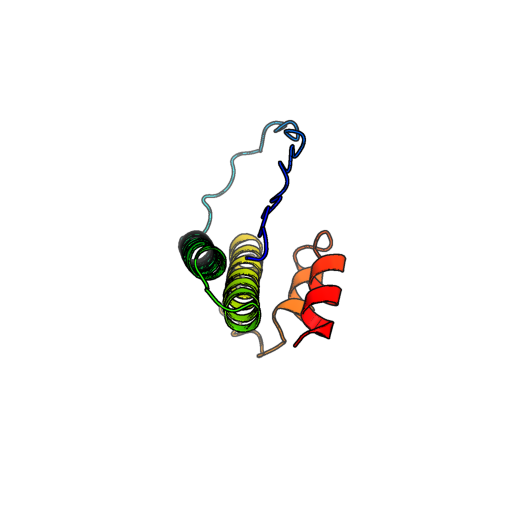.109 17.812 1.00 54.62 82 ARG A CA 1
ATOM 577 C C . ARG A 1 82 ? 3.376 -1.784 17.559 1.00 54.62 82 ARG A C 1
ATOM 579 O O . ARG A 1 82 ? 4.203 -1.222 16.844 1.00 54.62 82 ARG A O 1
ATOM 586 N N . GLN A 1 83 ? 3.620 -2.907 18.237 1.00 50.19 83 GLN A N 1
ATOM 587 C CA . GLN A 1 83 ? 4.789 -3.768 18.030 1.00 50.19 83 GLN A CA 1
ATOM 588 C C . GLN A 1 83 ? 5.133 -3.865 16.540 1.00 50.19 83 GLN A C 1
ATOM 590 O O . GLN A 1 83 ? 4.227 -3.775 15.711 1.00 50.19 83 GLN A O 1
ATOM 595 N N . VAL A 1 84 ? 6.410 -4.108 16.222 1.00 56.53 84 VAL A N 1
ATOM 596 C CA . VAL A 1 84 ? 6.910 -4.398 14.864 1.00 56.53 84 VAL A CA 1
ATOM 597 C C . VAL A 1 84 ? 6.338 -5.738 14.375 1.00 56.53 84 VAL A C 1
ATOM 599 O O . VAL A 1 84 ? 7.040 -6.721 14.184 1.00 56.53 84 VAL A O 1
ATOM 602 N N . ARG A 1 85 ? 5.017 -5.815 14.242 1.00 65.25 85 ARG A N 1
ATOM 603 C CA . ARG A 1 85 ? 4.335 -6.832 13.464 1.00 65.25 85 ARG A CA 1
ATOM 604 C C . ARG A 1 85 ? 4.433 -6.374 12.020 1.00 65.25 85 ARG A C 1
ATOM 606 O O . ARG A 1 85 ? 4.225 -5.192 11.735 1.00 65.25 85 ARG A O 1
ATOM 613 N N . SER A 1 86 ? 4.782 -7.301 11.135 1.00 80.00 86 SER A N 1
ATOM 614 C CA . SER A 1 86 ? 4.810 -7.043 9.697 1.00 80.00 86 SER A CA 1
ATOM 615 C C . SER A 1 86 ? 3.492 -6.393 9.269 1.00 80.00 86 SER A C 1
ATOM 617 O O . SER A 1 86 ? 2.417 -6.832 9.683 1.00 80.00 86 SER A O 1
ATOM 619 N N . VAL A 1 87 ? 3.570 -5.329 8.465 1.00 84.69 87 VAL A N 1
ATOM 620 C CA . VAL A 1 87 ? 2.400 -4.559 8.004 1.00 84.69 87 VAL A CA 1
ATOM 621 C C . VAL A 1 87 ? 1.354 -5.465 7.343 1.00 84.69 87 VAL A C 1
ATOM 623 O O . VAL A 1 87 ? 0.156 -5.246 7.505 1.00 84.69 87 VAL A O 1
ATOM 626 N N . TRP A 1 88 ? 1.813 -6.535 6.688 1.00 88.19 88 TRP A N 1
ATOM 627 C CA . TRP A 1 88 ? 0.994 -7.541 6.016 1.00 88.19 88 TRP A CA 1
ATOM 628 C C . TRP A 1 88 ? 0.200 -8.421 6.988 1.00 88.19 88 TRP A C 1
ATOM 630 O O . TRP A 1 88 ? -0.884 -8.871 6.657 1.00 88.19 88 TRP A O 1
ATOM 640 N N . VAL A 1 89 ? 0.667 -8.601 8.223 1.00 86.50 89 VAL A N 1
ATOM 641 C CA . VAL A 1 89 ? -0.091 -9.326 9.258 1.00 86.50 89 VAL A CA 1
ATOM 642 C C . VAL A 1 89 ? -1.233 -8.468 9.809 1.00 86.50 89 VAL A C 1
ATOM 644 O O . VAL A 1 89 ? -2.283 -8.983 10.169 1.00 86.50 89 VAL A O 1
ATOM 647 N N . VAL A 1 90 ? -1.039 -7.149 9.870 1.00 87.88 90 VAL A N 1
ATOM 648 C CA . VAL A 1 90 ? -1.998 -6.210 10.480 1.00 87.88 90 VAL A CA 1
ATOM 649 C C . VAL A 1 90 ? -3.053 -5.727 9.480 1.00 87.88 90 VAL A C 1
ATOM 651 O O . VAL A 1 90 ? -4.150 -5.337 9.875 1.00 87.88 90 VAL A O 1
ATOM 654 N N . LEU A 1 91 ? -2.737 -5.734 8.184 1.00 86.44 91 LEU A N 1
ATOM 655 C CA . LEU A 1 91 ? -3.615 -5.219 7.134 1.00 86.44 91 LEU A CA 1
ATOM 656 C C . LEU A 1 91 ? -5.006 -5.897 7.099 1.00 86.44 91 LEU A C 1
ATOM 658 O O . LEU A 1 91 ? -5.991 -5.155 7.060 1.00 86.44 91 LEU A O 1
ATOM 662 N N . PRO A 1 92 ? -5.133 -7.238 7.208 1.00 89.75 92 PRO A N 1
ATOM 663 C CA . PRO A 1 92 ? -6.435 -7.912 7.226 1.00 89.75 92 PRO A CA 1
ATOM 664 C C . PRO A 1 92 ? -7.328 -7.511 8.408 1.00 89.75 92 PRO A C 1
ATOM 666 O O . PRO A 1 92 ? -8.548 -7.515 8.279 1.00 89.75 92 PRO A O 1
ATOM 669 N N . GLU A 1 93 ? -6.742 -7.121 9.550 1.00 87.88 93 GLU A N 1
ATOM 670 C CA . GLU A 1 93 ? -7.503 -6.708 10.740 1.00 87.88 93 GLU A CA 1
ATOM 671 C C . GLU A 1 93 ? -8.253 -5.383 10.522 1.00 87.88 93 GLU A C 1
ATOM 673 O O . GLU A 1 93 ? -9.316 -5.171 11.100 1.00 87.88 93 GLU A O 1
ATOM 678 N N . VAL A 1 94 ? -7.695 -4.467 9.719 1.00 84.56 94 VAL A N 1
ATOM 679 C CA . VAL A 1 94 ? -8.295 -3.141 9.457 1.00 84.56 94 VAL A CA 1
ATOM 680 C C . VAL A 1 94 ? -9.009 -3.057 8.107 1.00 84.56 94 VAL A C 1
ATOM 682 O O . VAL A 1 94 ? -9.751 -2.107 7.836 1.00 84.56 94 VAL A O 1
ATOM 685 N N . ALA A 1 95 ? -8.708 -3.997 7.219 1.00 85.94 95 ALA A N 1
ATOM 686 C CA . ALA A 1 95 ? -9.161 -4.011 5.844 1.00 85.94 95 ALA A CA 1
ATOM 687 C C . ALA A 1 95 ? -9.109 -5.443 5.308 1.00 85.94 95 ALA A C 1
ATOM 689 O O . ALA A 1 95 ? -8.176 -5.839 4.604 1.00 85.94 95 ALA A O 1
ATOM 690 N N . ILE A 1 96 ? -10.124 -6.222 5.676 1.00 87.38 96 ILE A N 1
ATOM 691 C CA . ILE A 1 96 ? -10.254 -7.628 5.291 1.00 87.38 96 ILE A CA 1
ATOM 692 C C . ILE A 1 96 ? -10.284 -7.806 3.765 1.00 87.38 96 ILE A C 1
ATOM 694 O O . ILE A 1 96 ? -9.809 -8.816 3.252 1.00 87.38 96 ILE A O 1
ATOM 698 N N . GLU A 1 97 ? -10.737 -6.804 3.011 1.00 92.00 97 GLU A N 1
ATOM 699 C CA . GLU A 1 97 ? -10.706 -6.810 1.546 1.00 92.00 97 GLU A CA 1
ATOM 700 C C . GLU A 1 97 ? -9.285 -6.865 0.952 1.00 92.00 97 GLU A C 1
ATOM 702 O O . GLU A 1 97 ? -9.124 -7.193 -0.220 1.00 92.00 97 GLU A O 1
ATOM 707 N N . PHE A 1 98 ? -8.244 -6.583 1.745 1.00 89.44 98 PHE A N 1
ATOM 708 C CA . PHE A 1 98 ? -6.843 -6.695 1.325 1.00 89.44 98 PHE A CA 1
ATOM 709 C C . PHE A 1 98 ? -6.164 -7.981 1.804 1.00 89.44 98 PHE A C 1
ATOM 711 O O . PHE A 1 98 ? -4.947 -8.102 1.674 1.00 89.44 98 PHE A O 1
ATOM 718 N N . THR A 1 99 ? -6.915 -8.943 2.345 1.00 90.44 99 THR A N 1
ATOM 719 C CA . THR A 1 99 ? -6.351 -10.191 2.885 1.00 90.44 99 THR A CA 1
ATOM 720 C C . THR A 1 99 ? -5.553 -10.965 1.841 1.00 90.44 99 THR A C 1
ATOM 722 O O . THR A 1 99 ? -4.435 -11.386 2.116 1.00 90.44 99 THR A O 1
ATOM 725 N N . GLU A 1 1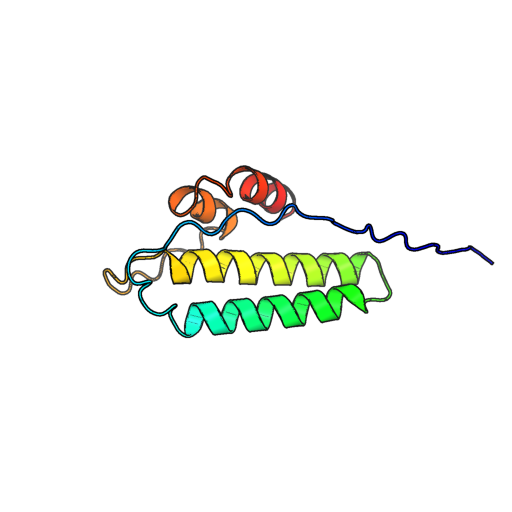00 ? -6.086 -11.102 0.628 1.00 92.00 100 GLU A N 1
ATOM 726 C CA . GLU A 1 100 ? -5.406 -11.805 -0.466 1.00 92.00 100 GLU A CA 1
ATOM 727 C C . GLU A 1 100 ? -4.046 -11.171 -0.789 1.00 92.00 100 GLU A C 1
ATOM 729 O O . GLU A 1 100 ? -3.017 -11.846 -0.820 1.00 92.00 100 GLU A O 1
ATOM 734 N N . TRP A 1 101 ? -4.021 -9.845 -0.932 1.00 90.50 101 TRP A N 1
ATOM 735 C CA . TRP A 1 101 ? -2.793 -9.096 -1.180 1.00 90.50 101 TRP A CA 1
ATOM 736 C C . TRP A 1 101 ? -1.807 -9.212 -0.020 1.00 90.50 101 TRP A C 1
ATOM 738 O O . TRP A 1 101 ? -0.610 -9.381 -0.237 1.00 90.50 101 TRP A O 1
ATOM 748 N N . ALA A 1 102 ? -2.299 -9.156 1.215 1.00 90.94 102 ALA A N 1
ATOM 749 C CA . ALA A 1 102 ? -1.475 -9.308 2.401 1.00 90.94 102 ALA A CA 1
ATOM 750 C C . ALA A 1 102 ? -0.777 -10.676 2.450 1.00 90.94 102 ALA A C 1
ATOM 752 O O . ALA A 1 102 ? 0.413 -10.737 2.749 1.00 90.94 102 ALA A O 1
ATOM 753 N N . ILE A 1 103 ? -1.485 -11.753 2.097 1.00 91.44 103 ILE A N 1
ATOM 754 C CA . ILE A 1 103 ? -0.921 -13.107 2.008 1.00 91.44 103 ILE A CA 1
ATOM 755 C C . ILE A 1 103 ? 0.156 -13.168 0.920 1.00 91.44 103 ILE A C 1
ATOM 757 O O . ILE A 1 103 ? 1.261 -13.640 1.184 1.00 91.44 103 ILE A O 1
ATOM 761 N N . PHE A 1 104 ? -0.137 -12.645 -0.275 1.00 88.44 104 PHE A N 1
ATOM 762 C CA . PHE A 1 104 ? 0.814 -12.622 -1.387 1.00 88.44 104 PHE A CA 1
ATOM 763 C C . PHE A 1 104 ? 2.120 -11.905 -1.014 1.00 88.44 104 PHE A C 1
ATOM 765 O O . PHE A 1 104 ? 3.208 -12.447 -1.203 1.00 88.44 104 PHE A O 1
ATOM 772 N N . PHE A 1 105 ? 2.027 -10.709 -0.426 1.00 86.62 105 PHE A N 1
ATOM 773 C CA . PHE A 1 105 ? 3.215 -9.944 -0.048 1.00 86.62 105 PHE A CA 1
ATOM 774 C C . PHE A 1 105 ? 3.943 -10.528 1.167 1.00 86.62 105 PHE A C 1
ATOM 776 O O . PHE A 1 105 ? 5.170 -10.440 1.222 1.00 86.62 105 PHE A O 1
ATOM 783 N N . ALA A 1 106 ? 3.236 -11.161 2.108 1.00 88.50 106 ALA A N 1
ATOM 784 C CA . ALA A 1 106 ? 3.861 -11.846 3.238 1.00 88.50 106 ALA A CA 1
ATOM 785 C C . ALA A 1 106 ? 4.694 -13.061 2.804 1.00 88.50 106 ALA A C 1
ATOM 787 O O . ALA A 1 106 ? 5.732 -13.314 3.403 1.00 88.50 106 ALA A O 1
ATOM 788 N N . ALA A 1 107 ? 4.286 -13.774 1.750 1.00 88.19 107 ALA A N 1
ATOM 789 C CA . ALA A 1 107 ? 5.061 -14.883 1.188 1.00 88.19 107 ALA A CA 1
ATOM 790 C C . ALA A 1 107 ? 6.365 -14.432 0.500 1.00 88.19 107 ALA A C 1
ATOM 792 O O . ALA A 1 107 ? 7.244 -15.252 0.251 1.00 88.19 107 ALA A O 1
ATOM 793 N N . SER A 1 108 ? 6.482 -13.139 0.180 1.00 77.75 108 SER A N 1
ATOM 794 C CA . SER A 1 108 ? 7.650 -12.548 -0.485 1.00 77.75 108 SER A CA 1
ATOM 795 C C . SER A 1 108 ? 8.638 -11.842 0.454 1.00 77.75 108 SER A C 1
ATOM 797 O O . SER A 1 108 ? 9.616 -11.274 -0.035 1.00 77.75 108 SER A O 1
ATOM 799 N N . ALA A 1 109 ? 8.335 -11.802 1.758 1.00 68.44 109 ALA A N 1
ATOM 800 C CA . ALA A 1 109 ? 9.052 -11.027 2.774 1.00 68.44 109 ALA A CA 1
ATOM 801 C C . ALA A 1 109 ? 10.170 -11.811 3.474 1.00 68.44 109 ALA A C 1
ATOM 803 O O . ALA A 1 109 ? 10.051 -13.051 3.588 1.00 68.44 109 ALA A O 1
#

Foldseek 3Di:
DDDPPVPPDDPPPPDDDPDDDDPQDDFDPLLVVLLVVLVVLCVQLVPDPDPVSNVVSNLVSVQSNLVSLCSRQDDPPDDDPDPPDPSLVCSCVRPVVCVVVSVVSVVVD

Secondary structure (DSSP, 8-state):
------------------PPPS--PPPPHHHHHHHHHHHHHHHHHHH-SSHHHHHHHHHHHHHHHHHHHHHHHS---S-----S--HHHHHHHH-GGGHHHHHHHHTT-

pLDDT: mean 77.37, std 18.52, range [37.69, 96.81]

Mean predicted aligned error: 11.32 Å

Radius of gyration: 16.8 Å; Cα contacts (8 Å, |Δi|>4): 75; chains: 1; bounding box: 40×30×53 Å

Nearest PDB structures (foldseek):
  6khi-assembly1_E  TM=3.501E-01  e=5.068E+00  Thermosynechococcus vestitus BP-1
  6nbx-assembly1_E  TM=2.976E-01  e=7.460E+00  Thermosynechococcus vestitus BP-1

Solvent-accessible surface area (backbone atoms only — not comparable to full-atom values): 6684 Å² total; per-residue (Å²): 138,84,83,78,76,77,79,73,71,82,77,82,69,78,81,75,80,82,72,85,73,73,86,72,73,79,75,45,67,69,22,54,53,25,43,54,52,16,53,51,29,40,54,52,18,73,70,40,91,45,74,66,57,20,48,54,28,39,52,56,14,49,55,27,42,54,50,18,52,50,52,59,65,55,74,89,78,65,94,67,85,69,70,97,62,57,68,45,74,52,42,37,83,79,37,58,92,44,36,69,60,24,51,59,55,52,76,73,108

Sequence (109 aa):
MITLTSTVATVCLPRAASTGSPARAPLPAAARDLVASARRSLTEAVIASTPCERYAAAHLAALRAAAAVLAARSQPTGKRRRQVRSVWVVLPEVAIEFTEWAIFFAASA